Protein AF-A0A4Q5SZX2-F1 (afdb_monomer_lite)

Secondary structure (DSSP, 8-state):
------TT-PPPPGGGTTS---------TTHHHHHHH-TT---EEESSPPEEE--S---SSS--SEEEEEEEEE----STT-GGGT----TT-EEEHHHHHHHHHTHHHHTEEEEE--SSS-SEEE--GGGEEETHHHHHHHHHHHHHHHHHHHHHHHHHH--

Sequence (163 aa):
MESTFNSGKQYINDNIIDKPTQCYGYDQSAFYGVLLGAMFSDLKIPTNEGKAVKLNNIDFANLEYGIYNIRITSDIKDVNKRCNKIFAFNPRHWYTHYCVQFAYEHREELGFKLELLHSHNHNAYIYDKMDITYSSNIFGDWFKHLTKFKHLSKESFNKAFNK

Structure (mmCIF, N/CA/C/O backbone):
data_AF-A0A4Q5SZX2-F1
#
_entry.id   AF-A0A4Q5SZX2-F1
#
loop_
_atom_site.group_PDB
_atom_site.id
_atom_site.type_symbol
_atom_site.label_atom_id
_atom_site.label_alt_id
_atom_site.label_comp_id
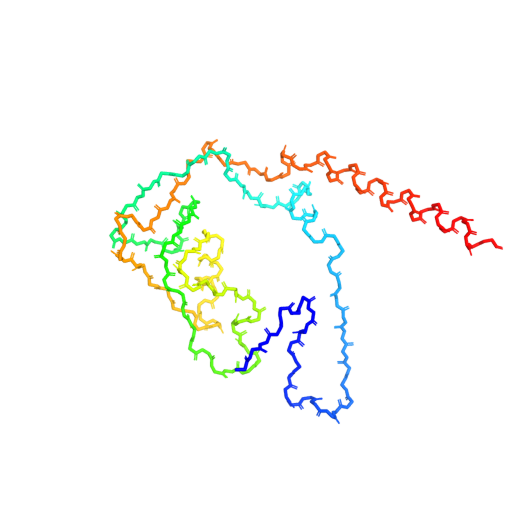_atom_site.label_asym_id
_atom_site.label_entity_id
_atom_site.label_seq_id
_atom_site.pdbx_PDB_ins_code
_atom_site.Cartn_x
_atom_site.Cartn_y
_atom_site.Cartn_z
_atom_site.occupancy
_atom_site.B_iso_or_equiv
_atom_site.auth_seq_id
_atom_site.auth_comp_id
_atom_site.auth_asym_id
_atom_site.auth_atom_id
_atom_site.pdbx_PDB_model_num
ATOM 1 N N . MET A 1 1 ? 26.997 -1.303 0.210 1.00 32.53 1 MET A N 1
ATOM 2 C CA . MET A 1 1 ? 26.890 -0.259 1.247 1.00 32.53 1 MET A CA 1
ATOM 3 C C . MET A 1 1 ? 25.620 -0.565 2.022 1.00 32.53 1 MET A C 1
ATOM 5 O O . MET A 1 1 ? 24.534 -0.319 1.514 1.00 32.53 1 MET A O 1
ATOM 9 N N . GLU A 1 2 ? 25.751 -1.257 3.153 1.00 29.70 2 GLU A N 1
ATOM 10 C CA . GLU A 1 2 ? 24.614 -1.619 4.003 1.00 29.70 2 GLU A CA 1
ATOM 11 C C . GLU A 1 2 ? 24.143 -0.367 4.744 1.00 29.70 2 GLU A C 1
ATOM 13 O O . GLU A 1 2 ? 24.863 0.197 5.565 1.00 29.70 2 GLU A O 1
ATOM 18 N N . SER A 1 3 ? 22.954 0.117 4.393 1.00 35.03 3 SER A N 1
ATOM 19 C CA . SER A 1 3 ? 22.292 1.189 5.128 1.00 35.03 3 SER A CA 1
ATOM 20 C C . SER A 1 3 ? 21.488 0.555 6.248 1.00 35.03 3 SER A C 1
ATOM 22 O O . SER A 1 3 ? 20.583 -0.236 5.986 1.00 35.03 3 SER A O 1
ATOM 24 N N . THR A 1 4 ? 21.779 0.928 7.491 1.00 34.94 4 THR A N 1
ATOM 25 C CA . THR A 1 4 ? 20.907 0.608 8.617 1.00 34.94 4 THR A CA 1
ATOM 26 C C . THR A 1 4 ? 19.503 1.167 8.358 1.00 34.94 4 THR A C 1
ATOM 28 O O . THR A 1 4 ? 19.343 2.272 7.829 1.00 34.94 4 THR A O 1
ATOM 31 N N . PHE A 1 5 ? 18.485 0.369 8.690 1.00 41.66 5 PHE A N 1
ATOM 32 C CA . PHE A 1 5 ? 17.066 0.732 8.657 1.00 41.66 5 PHE A CA 1
ATOM 33 C C . PHE A 1 5 ? 16.807 1.852 9.676 1.00 41.66 5 PHE A C 1
ATOM 35 O O . PHE A 1 5 ? 16.395 1.614 10.806 1.00 41.66 5 PHE A O 1
ATOM 42 N N . ASN A 1 6 ? 17.100 3.092 9.294 1.00 40.84 6 ASN A N 1
ATOM 43 C CA . ASN A 1 6 ? 16.838 4.257 10.122 1.00 40.84 6 ASN A CA 1
ATOM 44 C C . ASN A 1 6 ? 15.511 4.875 9.690 1.00 40.84 6 ASN A C 1
ATOM 46 O O . ASN A 1 6 ? 15.443 5.541 8.655 1.00 40.84 6 ASN A O 1
ATOM 50 N N . SER A 1 7 ? 14.487 4.696 10.524 1.00 40.31 7 SER A N 1
ATOM 51 C CA . SER A 1 7 ? 13.167 5.343 10.480 1.00 40.31 7 SER A CA 1
ATOM 52 C C . SER A 1 7 ? 13.246 6.869 10.678 1.00 40.31 7 SER A C 1
ATOM 54 O O . SER A 1 7 ? 12.587 7.420 11.553 1.00 40.31 7 SER A O 1
ATOM 56 N N . GLY A 1 8 ? 14.109 7.561 9.929 1.00 47.47 8 GLY A N 1
ATOM 57 C CA . GLY A 1 8 ? 14.335 8.996 10.108 1.00 47.47 8 GLY A CA 1
ATOM 58 C C . GLY A 1 8 ? 15.475 9.630 9.311 1.00 47.47 8 GLY A C 1
ATOM 59 O O . GLY A 1 8 ? 15.535 10.855 9.264 1.00 47.47 8 GLY A O 1
ATOM 60 N N . LYS A 1 9 ? 16.360 8.875 8.634 1.00 45.09 9 LYS A N 1
ATOM 61 C CA . LYS A 1 9 ? 17.284 9.501 7.666 1.00 45.09 9 LYS A CA 1
ATOM 62 C C . LYS A 1 9 ? 16.525 9.815 6.378 1.00 45.09 9 LYS A C 1
ATOM 64 O O . LYS A 1 9 ? 16.620 9.094 5.388 1.00 45.09 9 LYS A O 1
ATOM 69 N N . GLN A 1 10 ? 15.760 10.902 6.409 1.00 56.69 10 GLN A N 1
ATOM 70 C CA . GLN A 1 10 ? 15.318 11.568 5.195 1.00 56.69 10 GLN A CA 1
ATOM 71 C C . GLN A 1 10 ? 16.576 12.032 4.456 1.00 56.69 10 GLN A C 1
ATOM 73 O O . GLN A 1 10 ? 17.437 12.714 5.005 1.00 56.69 10 GLN A O 1
ATOM 78 N N . TYR A 1 11 ? 16.727 11.546 3.232 1.00 63.28 11 TYR A N 1
ATOM 79 C CA . TYR A 1 11 ? 17.826 11.874 2.339 1.00 63.28 11 TYR A CA 1
ATOM 80 C C . TYR A 1 11 ? 18.019 13.401 2.239 1.00 63.28 11 TYR A C 1
ATOM 82 O O . TYR A 1 11 ? 17.066 14.121 1.939 1.00 63.28 11 TYR A O 1
ATOM 90 N N . ILE A 1 12 ? 19.246 13.878 2.453 1.00 68.38 12 ILE A N 1
ATOM 91 C CA . ILE A 1 12 ? 19.627 15.281 2.249 1.00 68.38 12 ILE A CA 1
ATOM 92 C C . ILE A 1 12 ? 20.042 15.436 0.787 1.00 68.38 12 ILE A C 1
ATOM 94 O O . ILE A 1 12 ? 20.849 14.652 0.301 1.00 68.38 12 ILE A O 1
ATOM 98 N N . ASN A 1 13 ? 19.483 16.424 0.085 1.00 72.44 13 ASN A N 1
ATOM 99 C CA . ASN A 1 13 ? 19.905 16.758 -1.275 1.00 72.44 13 ASN A CA 1
ATOM 100 C C . ASN A 1 13 ? 21.378 17.191 -1.263 1.00 72.44 13 ASN A C 1
ATOM 102 O O . ASN A 1 13 ? 21.734 18.152 -0.586 1.00 72.44 13 ASN A O 1
ATOM 106 N N . ASP A 1 14 ? 22.221 16.509 -2.037 1.00 77.12 14 ASP A N 1
ATOM 107 C CA . ASP A 1 14 ? 23.666 16.762 -2.062 1.00 77.12 14 ASP A CA 1
ATOM 108 C C . ASP A 1 14 ? 23.990 18.235 -2.387 1.00 77.12 14 ASP A C 1
ATOM 110 O O . ASP A 1 14 ? 24.973 18.793 -1.908 1.00 77.12 14 ASP A O 1
ATOM 114 N N . ASN A 1 15 ? 23.107 18.911 -3.132 1.00 79.44 15 ASN A N 1
ATOM 115 C CA . ASN A 1 15 ? 23.267 20.313 -3.515 1.00 79.44 15 ASN A CA 1
ATOM 116 C C . ASN A 1 15 ? 23.125 21.313 -2.355 1.00 79.44 15 ASN A C 1
ATOM 118 O O . ASN A 1 15 ? 23.496 22.478 -2.539 1.00 79.44 15 ASN A O 1
ATOM 122 N N . ILE A 1 16 ? 22.573 20.900 -1.208 1.00 82.25 16 ILE A N 1
ATOM 123 C CA . ILE A 1 16 ? 22.387 21.747 -0.014 1.00 82.25 16 ILE A CA 1
ATOM 124 C C . ILE A 1 16 ? 23.338 21.387 1.134 1.00 82.25 16 ILE A C 1
ATOM 126 O O . ILE A 1 16 ? 23.301 22.035 2.178 1.00 82.25 16 ILE A O 1
ATOM 130 N N . ILE A 1 17 ? 24.193 20.376 0.949 1.00 83.00 17 ILE A N 1
ATOM 131 C CA . ILE A 1 17 ? 25.236 20.036 1.920 1.00 83.00 17 ILE A CA 1
ATOM 132 C C . ILE A 1 17 ? 26.161 21.253 2.093 1.00 83.00 17 ILE A C 1
ATOM 134 O O . ILE A 1 17 ? 26.490 21.934 1.121 1.00 83.00 17 ILE A O 1
ATOM 138 N N . ASP A 1 18 ? 26.509 21.556 3.345 1.00 86.25 18 ASP A N 1
ATOM 139 C CA . ASP A 1 18 ? 27.352 22.685 3.769 1.00 86.25 18 ASP A CA 1
ATOM 140 C C . ASP A 1 18 ? 26.825 24.090 3.413 1.00 86.25 18 ASP A C 1
ATOM 142 O O . ASP A 1 18 ? 27.546 25.082 3.532 1.00 86.25 18 ASP A O 1
ATOM 146 N N . LYS A 1 19 ? 25.547 24.209 3.020 1.00 87.69 19 LYS A N 1
ATOM 147 C CA . LYS A 1 19 ? 24.895 25.496 2.736 1.00 87.69 19 LYS A CA 1
ATOM 148 C C . LYS A 1 19 ? 23.832 25.816 3.790 1.00 87.69 19 LYS A C 1
ATOM 150 O O . LYS A 1 19 ? 22.979 24.964 4.058 1.00 87.69 19 LYS A O 1
ATOM 155 N N . PRO A 1 20 ? 23.803 27.041 4.352 1.00 86.88 20 PRO A N 1
ATOM 156 C CA . PRO A 1 20 ? 22.727 27.452 5.246 1.00 86.88 20 PRO A CA 1
ATOM 157 C C . PRO A 1 20 ? 21.403 27.431 4.475 1.00 86.88 20 PRO A C 1
ATOM 159 O O . PRO A 1 20 ? 21.190 28.221 3.558 1.00 86.88 20 PRO A O 1
ATOM 162 N N . THR A 1 21 ? 20.531 26.489 4.829 1.00 85.56 21 THR A N 1
ATOM 163 C CA . THR A 1 21 ? 19.284 26.216 4.108 1.00 85.56 21 THR A CA 1
ATOM 164 C C . THR A 1 21 ? 18.123 26.237 5.091 1.00 85.56 21 THR A C 1
ATOM 166 O O . THR A 1 21 ? 18.134 25.512 6.086 1.00 85.56 21 THR A O 1
ATOM 169 N N . GLN A 1 22 ? 17.108 27.056 4.811 1.00 86.94 22 GLN A N 1
ATOM 170 C CA . GLN A 1 22 ? 15.864 27.042 5.575 1.00 86.94 22 GLN A CA 1
ATOM 171 C C . GLN A 1 22 ? 15.168 25.692 5.368 1.00 86.94 22 GLN A C 1
ATOM 173 O O . GLN A 1 22 ? 14.917 25.288 4.233 1.00 86.94 22 GLN A O 1
ATOM 178 N N . CYS A 1 23 ? 14.837 25.003 6.457 1.00 79.06 23 CYS A N 1
ATOM 179 C CA . CYS A 1 23 ? 14.123 23.732 6.413 1.00 79.06 23 CYS A CA 1
ATOM 180 C C . CYS A 1 23 ? 12.908 23.753 7.346 1.00 79.06 23 CYS A C 1
ATOM 182 O O . CYS A 1 23 ? 12.883 24.468 8.348 1.00 79.06 23 CYS A O 1
ATOM 184 N N . TYR A 1 24 ? 11.895 22.965 6.991 1.00 82.31 24 TYR A N 1
ATOM 185 C CA . TYR A 1 24 ? 10.694 22.750 7.791 1.00 82.31 24 TYR A CA 1
ATOM 186 C C . TYR A 1 24 ? 10.560 21.253 8.065 1.00 82.31 24 TYR A C 1
ATOM 188 O O . TYR A 1 24 ? 10.694 20.440 7.151 1.00 82.31 24 TYR A O 1
ATOM 196 N N . GLY A 1 25 ? 10.316 20.897 9.324 1.00 76.94 25 GLY A N 1
ATOM 197 C CA . GLY A 1 25 ? 10.034 19.527 9.739 1.00 76.94 25 GLY A CA 1
ATOM 198 C C . GLY A 1 25 ? 8.538 19.342 9.953 1.00 76.94 25 GLY A C 1
ATOM 199 O O . GLY A 1 25 ? 7.913 20.138 10.651 1.00 76.94 25 GLY A O 1
ATOM 200 N N . TYR A 1 26 ? 7.979 18.284 9.375 1.00 78.31 26 TYR A N 1
ATOM 201 C CA . TYR A 1 26 ? 6.598 17.877 9.612 1.00 78.31 26 TYR A CA 1
ATOM 202 C C . TYR A 1 26 ? 6.596 16.525 10.316 1.00 78.31 26 TYR A C 1
ATOM 204 O O . TYR A 1 26 ? 7.236 15.584 9.851 1.00 78.31 26 TYR A O 1
ATOM 212 N N . ASP A 1 27 ? 5.860 16.435 11.421 1.00 80.38 27 ASP A N 1
ATOM 213 C CA . ASP A 1 27 ? 5.594 15.181 12.120 1.00 80.38 27 ASP A CA 1
ATOM 214 C C . ASP A 1 27 ? 4.108 14.836 11.996 1.00 80.38 27 ASP A C 1
ATOM 216 O O . ASP A 1 27 ? 3.228 15.651 12.295 1.00 80.38 27 ASP A O 1
ATOM 220 N N . GLN A 1 28 ? 3.824 13.621 11.535 1.00 79.00 28 GLN A N 1
ATOM 221 C CA . GLN A 1 28 ? 2.461 13.128 11.412 1.00 79.00 28 GLN A CA 1
ATOM 222 C C . GLN A 1 28 ? 2.044 12.477 12.731 1.00 79.00 28 GLN A C 1
ATOM 224 O O . GLN A 1 28 ? 2.251 11.285 12.971 1.00 79.00 28 GLN A O 1
ATOM 229 N N . SER A 1 29 ? 1.433 13.284 13.601 1.00 81.62 29 SER A N 1
ATOM 230 C CA . SER A 1 29 ? 1.008 12.861 14.937 1.00 81.62 29 SER A CA 1
ATOM 231 C C . SER A 1 29 ? 0.132 11.606 14.884 1.00 81.62 29 SER A C 1
ATOM 233 O O . SER A 1 29 ? -0.992 11.632 14.387 1.00 81.62 29 SER A O 1
ATOM 235 N N . ALA A 1 30 ? 0.647 10.513 15.454 1.00 86.88 30 ALA A N 1
ATOM 236 C CA . ALA A 1 30 ? -0.029 9.218 15.536 1.00 86.88 30 ALA A CA 1
ATOM 237 C C . ALA A 1 30 ? -0.478 8.639 14.177 1.00 86.88 30 ALA A C 1
ATOM 239 O O . ALA A 1 30 ? -1.508 7.968 14.131 1.00 86.88 30 ALA A O 1
ATOM 240 N N . PHE A 1 31 ? 0.300 8.852 13.105 1.00 89.94 31 PHE A N 1
ATOM 241 C CA . PHE A 1 31 ? -0.032 8.436 11.732 1.00 89.94 31 PHE A CA 1
ATOM 242 C C . PHE A 1 31 ? -0.676 7.048 11.627 1.00 89.94 31 PHE A C 1
ATOM 244 O O . PHE A 1 31 ? -1.806 6.934 11.169 1.00 89.94 31 PHE A O 1
ATOM 251 N N . TYR A 1 32 ? -0.009 5.997 12.115 1.00 90.81 32 TYR A N 1
ATOM 252 C CA . TYR A 1 32 ? -0.546 4.634 12.030 1.00 90.81 32 TYR A CA 1
ATOM 253 C C . TYR A 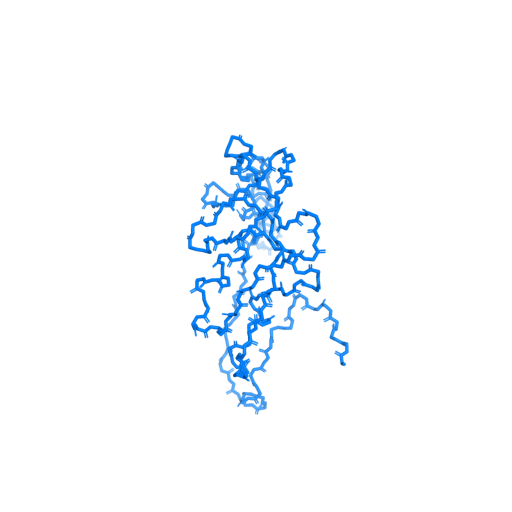1 32 ? -1.826 4.436 12.849 1.00 90.81 32 TYR A C 1
ATOM 255 O O . TYR A 1 32 ? -2.716 3.711 12.421 1.00 90.81 32 TYR A O 1
ATOM 263 N N . GLY A 1 33 ? -1.952 5.095 14.004 1.00 93.19 33 GLY A N 1
ATOM 264 C CA . GLY A 1 33 ? -3.182 5.047 14.797 1.00 93.19 33 GLY A CA 1
ATOM 265 C C . GLY A 1 33 ? -4.354 5.691 14.058 1.00 93.19 33 GLY A C 1
ATOM 266 O O . GLY A 1 33 ? -5.437 5.113 14.008 1.00 93.19 33 GLY A O 1
ATOM 267 N N . VAL A 1 34 ? -4.110 6.847 13.432 1.00 93.31 34 VAL A N 1
ATOM 268 C CA . VAL A 1 34 ? -5.088 7.547 12.588 1.00 93.31 34 VAL A CA 1
ATOM 269 C C . VAL A 1 34 ? -5.462 6.688 11.380 1.00 93.31 34 VAL A C 1
ATOM 271 O O . VAL A 1 34 ? -6.644 6.462 11.143 1.00 93.31 34 VAL A O 1
ATOM 274 N N . LEU A 1 35 ? -4.473 6.151 10.663 1.00 94.25 35 LEU A N 1
ATOM 275 C CA . LEU A 1 35 ? -4.689 5.305 9.491 1.00 94.25 35 LEU A CA 1
ATOM 276 C C . LEU A 1 35 ? -5.509 4.051 9.829 1.00 94.25 35 LEU A C 1
ATOM 278 O O . LEU A 1 35 ? -6.369 3.655 9.051 1.00 94.25 35 LEU A O 1
ATOM 282 N N . LEU A 1 36 ? -5.274 3.427 10.984 1.00 95.25 36 LEU A N 1
ATOM 283 C CA . LEU A 1 36 ? -5.997 2.218 11.375 1.00 95.25 36 LEU A CA 1
ATOM 284 C C . LEU A 1 36 ? -7.402 2.508 11.908 1.00 95.25 36 LEU A C 1
ATOM 286 O O . LEU A 1 36 ? -8.335 1.794 11.551 1.00 95.25 36 LEU A O 1
ATOM 290 N N . GLY A 1 37 ? -7.559 3.502 12.783 1.00 94.94 37 GLY A N 1
ATOM 291 C CA . GLY A 1 37 ? -8.762 3.630 13.610 1.00 94.94 37 GLY A CA 1
ATOM 292 C C . GLY A 1 37 ? -9.582 4.904 13.429 1.00 94.94 37 GLY A C 1
ATOM 293 O O . GLY A 1 37 ? -10.691 4.976 13.961 1.00 94.94 37 GLY A O 1
ATOM 294 N N . ALA A 1 38 ? -9.095 5.916 12.706 1.00 93.56 38 ALA A N 1
ATOM 295 C CA . ALA A 1 38 ? -9.891 7.116 12.474 1.00 93.56 38 ALA A CA 1
ATOM 296 C C . ALA A 1 38 ? -11.042 6.830 11.499 1.00 93.56 38 ALA A C 1
ATOM 298 O O . ALA A 1 38 ? -10.862 6.156 10.489 1.00 93.56 38 ALA A O 1
ATOM 299 N N . MET A 1 39 ? -12.227 7.387 11.769 1.00 89.94 39 MET A N 1
ATOM 300 C CA . MET A 1 39 ? -13.415 7.163 10.927 1.00 89.94 39 MET A CA 1
ATOM 301 C C . MET A 1 39 ? -13.282 7.756 9.517 1.00 89.94 39 MET A C 1
ATOM 303 O O . MET A 1 39 ? -13.998 7.335 8.621 1.00 89.94 39 MET A O 1
ATOM 307 N N . PHE A 1 40 ? -12.374 8.717 9.325 1.00 90.75 40 PHE A N 1
ATOM 308 C CA . PHE A 1 40 ? -12.062 9.308 8.022 1.00 90.75 40 PHE A CA 1
ATOM 309 C C . PHE A 1 40 ? -10.943 8.572 7.269 1.00 90.75 40 PHE A C 1
ATOM 311 O O . PHE A 1 40 ? -10.529 9.032 6.211 1.00 90.75 40 PHE A O 1
ATOM 318 N N . SER A 1 41 ? -10.397 7.484 7.822 1.00 91.81 41 SER A N 1
ATOM 319 C CA . SER A 1 41 ? -9.415 6.674 7.107 1.00 91.81 41 SER A CA 1
ATOM 320 C C . SER A 1 41 ? -10.110 5.751 6.109 1.00 91.81 41 SER A C 1
ATOM 322 O O . SER A 1 41 ? -10.985 4.969 6.482 1.00 91.81 41 SER A O 1
ATOM 324 N N . ASP A 1 42 ? -9.655 5.789 4.858 1.00 93.19 42 ASP A N 1
ATOM 325 C CA . ASP A 1 42 ? -10.118 4.903 3.787 1.00 93.19 42 ASP A CA 1
ATOM 326 C C . ASP A 1 42 ? -9.370 3.560 3.743 1.00 93.19 42 ASP A C 1
ATOM 328 O O . ASP A 1 42 ? -9.568 2.760 2.821 1.00 93.19 42 ASP A O 1
ATOM 332 N N . LEU A 1 43 ? -8.503 3.285 4.729 1.00 95.44 43 LEU A N 1
ATOM 333 C CA . LEU A 1 43 ? -7.811 2.005 4.808 1.00 95.44 43 LEU A CA 1
ATOM 334 C C . LEU A 1 43 ? -8.830 0.876 4.987 1.00 95.44 43 LEU A C 1
ATOM 336 O O . LEU A 1 43 ? -9.587 0.815 5.958 1.00 95.44 43 LEU A O 1
ATOM 340 N N . LYS A 1 44 ? -8.802 -0.062 4.049 1.00 96.25 44 LYS A N 1
ATOM 341 C CA . LYS A 1 44 ? -9.551 -1.309 4.106 1.00 96.25 44 LYS A CA 1
ATOM 342 C C . LYS A 1 44 ? -8.588 -2.452 4.352 1.00 96.25 44 LYS A C 1
ATOM 344 O O . LYS A 1 44 ? -7.437 -2.379 3.921 1.00 96.25 44 LYS A O 1
ATOM 349 N N . ILE A 1 45 ? -9.059 -3.499 5.015 1.00 95.50 45 ILE A N 1
ATOM 350 C CA . ILE A 1 45 ? -8.304 -4.723 5.279 1.00 95.50 45 ILE A CA 1
ATOM 351 C C . ILE A 1 45 ? -9.177 -5.955 5.018 1.00 95.50 45 ILE A C 1
ATOM 353 O O . ILE A 1 45 ? -10.388 -5.901 5.262 1.00 95.50 45 ILE A O 1
ATOM 357 N N . PRO A 1 46 ? -8.587 -7.052 4.518 1.00 96.25 46 PRO A N 1
ATOM 358 C CA . PRO A 1 46 ? -9.307 -8.299 4.336 1.00 96.25 46 PRO A CA 1
ATOM 359 C C . PRO A 1 46 ? -9.491 -9.020 5.677 1.00 96.25 46 PRO A C 1
ATOM 361 O O . PRO A 1 46 ? -8.597 -8.994 6.526 1.00 96.25 46 PRO A O 1
ATOM 364 N N . THR A 1 47 ? -10.633 -9.680 5.865 1.00 96.00 47 THR A N 1
ATOM 365 C CA . THR A 1 47 ? -10.959 -10.462 7.071 1.00 96.00 47 THR A CA 1
ATOM 366 C C . THR A 1 47 ? -10.848 -11.966 6.867 1.00 96.00 47 THR A C 1
ATOM 368 O O . THR A 1 47 ? -10.783 -12.696 7.850 1.00 96.00 47 THR A O 1
ATOM 371 N N . ASN A 1 48 ? -10.801 -12.421 5.615 1.00 95.75 48 ASN A N 1
ATOM 372 C CA . ASN A 1 48 ? -10.677 -13.827 5.240 1.00 95.75 48 ASN A CA 1
ATOM 373 C C . ASN A 1 48 ? -9.498 -14.051 4.286 1.00 95.75 48 ASN A C 1
ATOM 375 O O . ASN A 1 48 ? -8.845 -13.108 3.829 1.00 95.75 48 ASN A O 1
ATOM 379 N N . GLU A 1 49 ? -9.195 -15.320 4.015 1.00 95.12 49 GLU A N 1
ATOM 380 C CA . GLU A 1 49 ? -8.129 -15.703 3.093 1.00 95.12 49 GLU A CA 1
ATOM 381 C C . GLU A 1 49 ? -8.426 -15.278 1.647 1.00 95.12 49 GLU A C 1
ATOM 383 O O . GLU A 1 49 ? -9.561 -15.309 1.176 1.00 95.12 49 GLU A O 1
ATOM 388 N N . GLY A 1 50 ? -7.378 -14.873 0.928 1.00 95.25 50 GLY A N 1
ATOM 389 C CA . GLY A 1 50 ? -7.485 -14.534 -0.487 1.00 95.25 50 GLY A CA 1
ATOM 390 C C . GLY A 1 50 ? -7.472 -15.788 -1.359 1.00 95.25 50 GLY A C 1
ATOM 391 O O . GLY A 1 50 ? -6.757 -16.750 -1.076 1.00 95.25 50 GLY A O 1
ATOM 392 N N . LYS A 1 51 ? -8.203 -15.760 -2.474 1.00 97.38 51 LYS A N 1
ATOM 393 C CA . LYS A 1 51 ? -8.200 -16.844 -3.465 1.00 97.38 51 LYS A CA 1
ATOM 394 C C . LYS A 1 51 ? -6.947 -16.741 -4.328 1.00 97.38 51 LYS A C 1
ATOM 396 O O . LYS A 1 51 ? -6.707 -15.706 -4.948 1.00 97.38 51 LYS A O 1
ATOM 401 N N . ALA A 1 52 ? -6.161 -17.813 -4.387 1.00 97.94 52 ALA A N 1
ATOM 402 C CA . ALA A 1 52 ? -4.997 -17.891 -5.263 1.00 97.94 52 ALA A CA 1
ATOM 403 C C . ALA A 1 52 ? -5.441 -17.990 -6.733 1.00 97.94 52 ALA A C 1
ATOM 405 O O . ALA A 1 52 ? -6.174 -18.906 -7.107 1.00 97.94 52 ALA A O 1
ATOM 406 N N . VAL A 1 53 ? -4.983 -17.060 -7.571 1.00 97.06 53 VAL A N 1
ATOM 407 C CA . VAL A 1 53 ? -5.358 -16.966 -8.989 1.00 97.06 53 VAL A CA 1
ATOM 408 C C . VAL A 1 53 ? -4.110 -16.877 -9.863 1.00 97.06 53 VAL A C 1
ATOM 410 O O . VAL A 1 53 ? -3.096 -16.270 -9.501 1.00 97.06 53 VAL A O 1
ATOM 413 N N . LYS A 1 54 ? -4.185 -17.494 -11.044 1.00 97.62 54 LYS A N 1
ATOM 414 C CA . LYS A 1 54 ? -3.206 -17.337 -12.119 1.00 97.62 54 LYS A CA 1
ATOM 415 C C . LYS A 1 54 ? -3.780 -16.406 -13.184 1.00 97.62 54 LYS A C 1
ATOM 417 O O . LYS A 1 54 ? -4.616 -16.806 -13.986 1.00 97.62 54 LYS A O 1
ATOM 422 N N . LEU A 1 55 ? -3.331 -15.160 -13.168 1.00 96.44 55 LEU A N 1
ATOM 423 C CA . LEU A 1 55 ? -3.685 -14.135 -14.138 1.00 96.44 55 LEU A CA 1
ATOM 424 C C . LEU A 1 55 ? -2.779 -14.238 -15.370 1.00 96.44 55 LEU A C 1
ATOM 426 O O . LEU A 1 55 ? -1.562 -14.409 -15.238 1.00 96.44 55 LEU A O 1
ATOM 430 N N . ASN A 1 56 ? -3.375 -14.105 -16.555 1.00 94.69 56 ASN A N 1
ATOM 431 C CA . ASN A 1 56 ? -2.654 -14.002 -17.830 1.00 94.69 56 ASN A CA 1
ATOM 432 C C . ASN A 1 56 ? -2.331 -12.546 -18.181 1.00 94.69 56 ASN A C 1
ATOM 434 O O . ASN A 1 56 ? -1.300 -12.263 -18.779 1.00 94.69 56 ASN A O 1
ATOM 438 N N . ASN A 1 57 ? -3.215 -11.633 -17.797 1.00 93.44 57 ASN A N 1
ATOM 439 C CA . ASN A 1 57 ? -3.100 -10.196 -17.973 1.00 93.44 57 ASN A CA 1
ATOM 440 C C . ASN A 1 57 ? -3.650 -9.487 -16.729 1.00 93.44 57 ASN A C 1
ATOM 442 O O . ASN A 1 57 ? -4.295 -10.103 -15.881 1.00 93.44 57 ASN A O 1
ATOM 446 N N . ILE A 1 58 ? -3.362 -8.194 -16.611 1.00 94.44 58 ILE A N 1
ATOM 447 C CA . ILE A 1 58 ? -3.799 -7.376 -15.485 1.00 94.44 58 ILE A CA 1
ATOM 448 C C . ILE A 1 58 ? -4.184 -5.985 -15.980 1.00 94.44 58 ILE A C 1
ATOM 450 O O . ILE A 1 58 ? -3.467 -5.388 -16.784 1.00 94.44 58 ILE A O 1
ATOM 454 N N . ASP A 1 59 ? -5.321 -5.485 -15.506 1.00 95.44 59 ASP A N 1
ATOM 455 C CA . ASP A 1 59 ? -5.704 -4.088 -15.674 1.00 95.44 59 ASP A CA 1
ATOM 456 C C . ASP A 1 59 ? -5.226 -3.304 -14.448 1.00 95.44 59 ASP A C 1
ATOM 458 O O . ASP A 1 59 ? -5.833 -3.350 -13.380 1.00 95.44 59 ASP A O 1
ATOM 462 N N . PHE A 1 60 ? -4.101 -2.605 -14.595 1.00 94.94 60 PHE A N 1
ATOM 463 C CA . PHE A 1 60 ? -3.534 -1.802 -13.513 1.00 94.94 60 PHE A CA 1
ATOM 464 C C . PHE A 1 60 ? -4.395 -0.584 -13.147 1.00 94.94 60 PHE A C 1
ATOM 466 O O . PHE A 1 60 ? -4.236 -0.061 -12.046 1.00 94.94 60 PHE A O 1
ATOM 473 N N . ALA A 1 61 ? -5.291 -0.133 -14.035 1.00 94.06 61 ALA A N 1
ATOM 474 C CA . ALA A 1 61 ? -6.174 0.998 -13.760 1.00 94.06 61 ALA A CA 1
ATOM 475 C C . ALA A 1 61 ? -7.367 0.599 -12.879 1.00 94.06 61 ALA A C 1
ATOM 477 O O . ALA A 1 61 ? -7.836 1.408 -12.084 1.00 94.06 61 ALA A O 1
ATOM 478 N N . ASN A 1 62 ? -7.834 -0.648 -12.997 1.00 93.75 62 ASN A N 1
ATOM 479 C CA . ASN A 1 62 ? -8.997 -1.166 -12.272 1.00 93.75 62 ASN A CA 1
ATOM 480 C C . ASN A 1 62 ? -8.633 -2.419 -11.472 1.00 93.75 62 ASN A C 1
ATOM 482 O O . ASN A 1 62 ? -9.191 -3.500 -11.665 1.00 93.75 62 ASN A O 1
ATOM 486 N N . LEU A 1 63 ? -7.661 -2.271 -10.578 1.00 94.88 63 LEU A N 1
ATOM 487 C CA . LEU A 1 63 ? -7.114 -3.388 -9.827 1.00 94.88 63 LEU A CA 1
ATOM 488 C C . LEU A 1 63 ? -8.075 -3.858 -8.725 1.00 94.88 63 LEU A C 1
ATOM 490 O O . LEU A 1 63 ? -8.535 -3.070 -7.897 1.00 94.88 63 LEU A O 1
ATOM 494 N N . GLU A 1 64 ? -8.342 -5.162 -8.669 1.00 95.94 64 GLU A N 1
ATOM 495 C CA . GLU A 1 64 ? -9.101 -5.748 -7.564 1.00 95.94 64 GLU A CA 1
ATOM 496 C C . GLU A 1 64 ? -8.296 -5.711 -6.257 1.00 95.94 64 GLU A C 1
ATOM 498 O O . GLU A 1 64 ? -7.058 -5.708 -6.248 1.00 95.94 64 GLU A O 1
ATOM 503 N N . TYR A 1 65 ? -8.998 -5.719 -5.125 1.00 97.25 65 TYR A N 1
ATOM 504 C CA . TYR A 1 65 ? -8.353 -5.753 -3.819 1.00 97.25 65 TYR A CA 1
ATOM 505 C C . TYR A 1 65 ? -7.625 -7.094 -3.646 1.00 97.25 65 TYR A C 1
ATOM 507 O O . TYR A 1 65 ? -8.236 -8.162 -3.596 1.00 97.25 65 TYR A O 1
ATOM 515 N N . G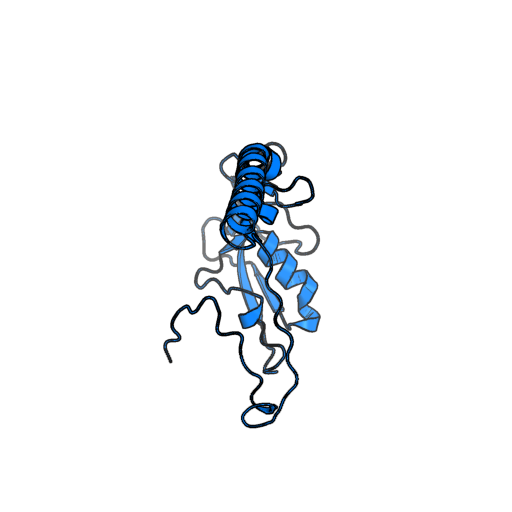LY A 1 66 ? -6.298 -7.043 -3.565 1.00 97.44 66 GLY A N 1
ATOM 516 C CA . GLY A 1 66 ? -5.479 -8.246 -3.643 1.00 97.44 66 GLY A CA 1
ATOM 517 C C . GLY A 1 66 ? -4.012 -8.036 -3.312 1.00 97.44 66 GLY A C 1
ATOM 518 O O . GLY A 1 66 ? -3.573 -6.924 -2.993 1.00 97.44 66 GLY A O 1
ATOM 519 N N . ILE A 1 67 ? -3.263 -9.131 -3.408 1.00 97.81 67 ILE A N 1
ATOM 520 C CA . ILE A 1 67 ? -1.799 -9.164 -3.399 1.00 97.81 67 ILE A CA 1
ATOM 521 C C . ILE A 1 67 ? -1.343 -9.777 -4.720 1.00 97.81 67 ILE A C 1
ATOM 523 O O . ILE A 1 67 ? -1.820 -10.839 -5.104 1.00 97.81 67 ILE A O 1
ATOM 527 N N . TYR A 1 68 ? -0.398 -9.140 -5.398 1.00 98.19 68 TYR A N 1
ATOM 528 C CA . TYR A 1 68 ? 0.010 -9.487 -6.754 1.00 98.19 68 TYR A CA 1
ATOM 529 C C . TYR A 1 68 ? 1.519 -9.691 -6.840 1.00 98.19 68 TYR A C 1
ATOM 531 O O . TYR A 1 68 ? 2.288 -8.957 -6.213 1.00 98.19 68 TYR A O 1
ATOM 539 N N . ASN A 1 69 ? 1.945 -10.667 -7.643 1.00 98.00 69 ASN A N 1
ATOM 540 C CA . ASN A 1 69 ? 3.344 -10.888 -7.979 1.00 98.00 69 ASN A CA 1
ATOM 541 C C . ASN A 1 69 ? 3.712 -10.047 -9.208 1.00 98.00 69 ASN A C 1
ATOM 543 O O . ASN A 1 69 ? 3.538 -10.471 -10.351 1.00 98.00 69 ASN A O 1
ATOM 547 N N . ILE A 1 70 ? 4.167 -8.823 -8.958 1.00 97.31 70 ILE A N 1
ATOM 548 C CA . ILE A 1 70 ? 4.468 -7.820 -9.980 1.00 97.31 70 ILE A CA 1
ATOM 549 C C . ILE A 1 70 ? 5.883 -7.319 -9.760 1.00 97.31 70 ILE A C 1
ATOM 551 O O . ILE A 1 70 ? 6.236 -6.858 -8.675 1.00 97.31 70 ILE A O 1
ATOM 555 N N . ARG A 1 71 ? 6.701 -7.344 -10.807 1.00 96.62 71 ARG A N 1
ATOM 556 C CA . ARG A 1 71 ? 7.974 -6.638 -10.798 1.00 96.62 71 ARG A CA 1
ATOM 557 C C . ARG A 1 71 ? 7.699 -5.153 -11.004 1.00 96.62 71 ARG A C 1
ATOM 559 O O . ARG A 1 71 ? 7.225 -4.742 -12.057 1.00 96.62 71 ARG A O 1
ATOM 566 N N . ILE A 1 72 ? 8.029 -4.364 -9.988 1.00 94.88 72 ILE A N 1
ATOM 567 C CA . ILE A 1 72 ? 8.010 -2.903 -10.046 1.00 94.88 72 ILE A CA 1
ATOM 568 C C . ILE A 1 72 ? 9.461 -2.438 -10.101 1.00 94.88 72 ILE A C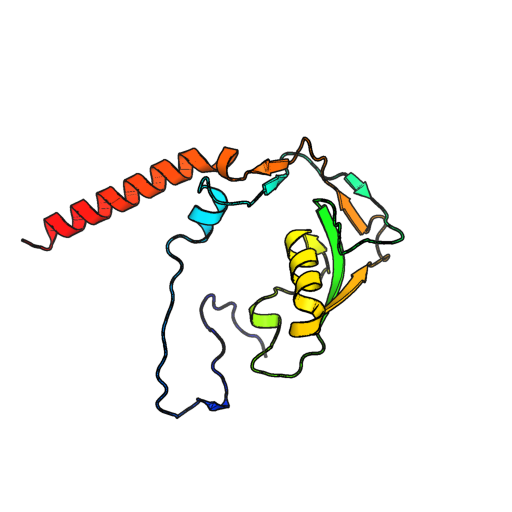 1
ATOM 570 O O . ILE A 1 72 ? 10.263 -2.794 -9.236 1.00 94.88 72 ILE A O 1
ATOM 574 N N . THR A 1 73 ? 9.799 -1.670 -11.129 1.00 92.31 73 THR A N 1
ATOM 575 C CA . THR A 1 73 ? 11.110 -1.023 -11.295 1.00 92.31 73 THR A CA 1
ATOM 576 C C . THR A 1 73 ? 10.915 0.461 -11.559 1.00 92.31 73 THR A C 1
ATOM 578 O O . THR A 1 73 ? 9.805 0.886 -11.861 1.00 92.31 73 THR A O 1
ATOM 581 N N . SER A 1 74 ? 11.973 1.256 -11.434 1.00 89.12 74 SER A N 1
ATOM 582 C CA . SER A 1 74 ? 11.963 2.666 -11.819 1.00 89.12 74 SER A CA 1
ATOM 583 C C . SER A 1 74 ? 13.284 3.022 -12.487 1.00 89.12 74 SER A C 1
ATOM 585 O O . SER A 1 74 ? 14.340 2.550 -12.062 1.00 89.12 74 SER A O 1
ATOM 587 N N . ASP A 1 75 ? 13.220 3.812 -13.556 1.00 83.31 75 ASP A N 1
ATOM 588 C CA . ASP A 1 75 ? 14.385 4.269 -14.319 1.00 83.31 75 ASP A CA 1
ATOM 589 C C . ASP A 1 75 ? 14.815 5.705 -13.985 1.00 83.31 75 ASP A C 1
ATOM 591 O O . ASP A 1 75 ? 15.769 6.223 -14.578 1.00 83.31 75 ASP A O 1
ATOM 595 N N . ILE A 1 76 ? 14.184 6.332 -12.986 1.00 80.81 76 ILE A N 1
ATOM 596 C CA . ILE A 1 76 ? 14.575 7.665 -12.536 1.00 80.81 76 ILE A CA 1
ATOM 597 C C . ILE A 1 76 ? 15.955 7.640 -11.885 1.00 80.81 76 ILE A C 1
ATOM 599 O O . ILE A 1 76 ? 16.186 7.055 -10.826 1.00 80.81 76 ILE A O 1
ATOM 603 N N . LYS A 1 77 ? 16.870 8.372 -12.523 1.00 67.50 77 LYS A N 1
ATOM 604 C CA . LYS A 1 77 ? 18.221 8.652 -12.022 1.00 67.50 77 LYS A CA 1
ATOM 605 C C . LYS A 1 77 ? 18.304 9.959 -11.231 1.00 67.50 77 LYS A C 1
ATOM 607 O O . LYS A 1 77 ? 19.299 10.180 -10.544 1.00 67.50 77 LYS A O 1
ATOM 612 N N . ASP A 1 78 ? 17.278 10.811 -11.319 1.00 68.88 78 ASP A N 1
ATOM 613 C CA . ASP A 1 78 ? 17.223 12.075 -10.586 1.00 68.88 78 ASP A CA 1
ATOM 614 C C . ASP A 1 78 ? 17.183 11.807 -9.078 1.00 68.88 78 ASP A C 1
ATOM 616 O O . ASP A 1 78 ? 16.281 11.168 -8.531 1.00 68.88 78 ASP A O 1
ATOM 620 N N . VAL A 1 79 ? 18.202 12.326 -8.406 1.00 59.44 79 VAL A N 1
ATOM 621 C CA . VAL A 1 79 ? 18.437 12.182 -6.977 1.00 59.44 79 VAL A CA 1
ATOM 622 C C . VAL A 1 79 ? 17.306 12.804 -6.139 1.00 59.44 79 VAL A C 1
ATOM 624 O O . VAL A 1 79 ? 16.965 12.299 -5.058 1.00 59.44 79 VAL A O 1
ATOM 627 N N . ASN A 1 80 ? 16.653 13.842 -6.665 1.00 60.59 80 ASN A N 1
ATOM 628 C CA . ASN A 1 80 ? 15.510 14.490 -6.028 1.00 60.59 80 ASN A CA 1
ATOM 629 C C . ASN A 1 80 ? 14.235 13.643 -6.140 1.00 60.59 80 ASN A C 1
ATOM 631 O O . ASN A 1 80 ? 13.474 13.593 -5.175 1.00 60.59 80 ASN A O 1
ATOM 635 N N . LYS A 1 81 ? 14.072 12.888 -7.234 1.00 67.06 81 LYS A N 1
ATOM 636 C CA . LYS A 1 81 ? 12.896 12.049 -7.535 1.00 67.06 81 LYS A CA 1
ATOM 637 C C . LYS A 1 81 ? 13.096 10.553 -7.267 1.00 67.06 81 LYS A C 1
ATOM 639 O O . LYS A 1 81 ? 12.342 9.728 -7.774 1.00 67.06 81 LYS A O 1
ATOM 644 N N . ARG A 1 82 ? 14.106 10.170 -6.475 1.00 70.50 82 ARG A N 1
ATOM 645 C CA . ARG A 1 82 ? 14.357 8.754 -6.152 1.00 70.50 82 ARG A CA 1
ATOM 646 C C . ARG A 1 82 ? 13.112 8.105 -5.541 1.00 70.50 82 ARG A C 1
ATOM 648 O O . ARG A 1 82 ? 12.782 8.346 -4.381 1.00 70.50 82 ARG A O 1
ATOM 655 N N . CYS A 1 83 ? 12.495 7.218 -6.311 1.00 77.56 83 CYS A N 1
ATOM 656 C CA . CYS A 1 83 ? 11.329 6.419 -5.943 1.00 77.56 83 CYS A CA 1
ATOM 657 C C . CYS A 1 83 ? 11.530 5.613 -4.648 1.00 77.56 83 CYS A C 1
ATOM 659 O O . C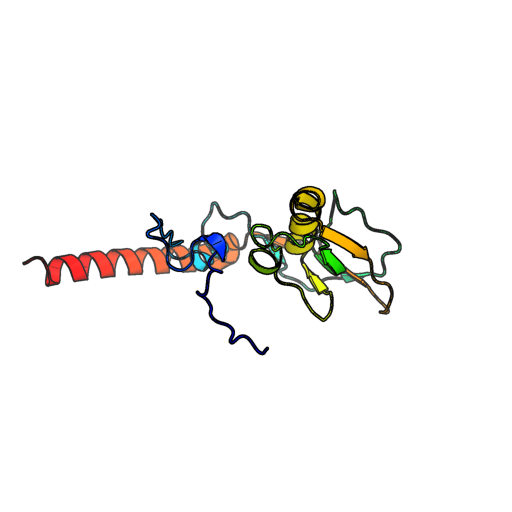YS A 1 83 ? 10.596 5.492 -3.862 1.00 77.56 83 CYS A O 1
ATOM 661 N N . ASN A 1 84 ? 12.760 5.172 -4.353 1.00 74.38 84 ASN A N 1
ATOM 662 C CA . ASN A 1 84 ? 13.120 4.464 -3.113 1.00 74.38 84 ASN A CA 1
ATOM 663 C C . ASN A 1 84 ? 12.788 5.244 -1.821 1.00 74.38 84 ASN A C 1
ATOM 665 O O . ASN A 1 84 ? 12.829 4.662 -0.741 1.00 74.38 84 ASN A O 1
ATOM 669 N N . LYS A 1 85 ? 12.510 6.557 -1.897 1.00 74.50 85 LYS A N 1
ATOM 670 C CA . LYS A 1 85 ? 12.109 7.379 -0.739 1.00 74.50 85 LYS A CA 1
ATOM 671 C C . LYS A 1 85 ? 10.642 7.204 -0.349 1.00 74.50 85 LYS A C 1
ATOM 673 O O . LYS A 1 85 ? 10.294 7.407 0.807 1.00 74.50 85 LYS A O 1
ATOM 678 N N . ILE A 1 86 ? 9.795 6.900 -1.324 1.00 81.31 86 ILE A N 1
ATOM 679 C CA . ILE A 1 86 ? 8.330 6.917 -1.195 1.00 81.31 86 ILE A CA 1
ATOM 680 C C . ILE A 1 86 ? 7.708 5.566 -1.533 1.00 81.31 86 ILE A C 1
ATOM 682 O O . ILE A 1 86 ? 6.540 5.334 -1.246 1.00 81.31 86 ILE A O 1
ATOM 686 N N . PHE A 1 87 ? 8.500 4.659 -2.104 1.00 88.06 87 PHE A N 1
ATOM 687 C CA . PHE A 1 87 ? 8.086 3.319 -2.463 1.00 88.06 87 PHE A CA 1
ATOM 688 C C . PHE A 1 87 ? 9.056 2.280 -1.905 1.00 88.06 87 PHE A C 1
ATOM 690 O O . PHE A 1 87 ? 10.270 2.357 -2.111 1.00 88.06 87 PHE A O 1
ATOM 697 N N . ALA A 1 88 ? 8.509 1.285 -1.211 1.00 89.12 88 ALA A N 1
ATOM 698 C CA . ALA A 1 88 ? 9.271 0.178 -0.651 1.00 89.12 88 ALA A CA 1
ATOM 699 C C . ALA A 1 88 ? 9.288 -0.999 -1.635 1.00 89.12 88 ALA A C 1
ATOM 701 O O . ALA A 1 88 ? 8.311 -1.736 -1.756 1.00 89.12 88 ALA A O 1
ATOM 702 N N . PHE A 1 89 ? 10.408 -1.193 -2.333 1.00 89.19 89 PHE A N 1
ATOM 703 C CA . PHE A 1 89 ? 10.575 -2.323 -3.245 1.00 89.19 89 PHE A CA 1
ATOM 704 C C . PHE A 1 89 ? 10.700 -3.642 -2.473 1.00 89.19 89 PHE A C 1
ATOM 706 O O . PHE A 1 89 ? 11.550 -3.792 -1.597 1.00 89.19 89 PHE A O 1
ATOM 713 N N . ASN A 1 90 ? 9.874 -4.621 -2.835 1.00 91.75 90 ASN A N 1
ATOM 714 C CA . ASN A 1 90 ? 9.910 -5.973 -2.303 1.00 91.75 90 ASN A CA 1
ATOM 715 C C . ASN A 1 90 ? 10.818 -6.863 -3.177 1.00 91.75 90 ASN A C 1
ATOM 717 O O . ASN A 1 90 ? 10.496 -7.074 -4.354 1.00 91.75 90 ASN A O 1
ATOM 721 N N . PRO A 1 91 ? 11.896 -7.457 -2.623 1.00 92.38 91 PRO A N 1
ATOM 722 C CA . PRO A 1 91 ? 12.764 -8.391 -3.346 1.00 92.38 91 PRO A CA 1
ATOM 723 C C . PRO A 1 91 ? 12.038 -9.630 -3.887 1.00 92.38 91 PRO A C 1
ATOM 725 O O . PRO A 1 91 ? 12.496 -10.242 -4.844 1.00 92.38 91 PRO A O 1
ATOM 728 N N . ARG A 1 92 ? 10.907 -10.008 -3.277 1.00 95.00 92 ARG A N 1
ATOM 729 C CA . ARG A 1 92 ? 10.058 -11.127 -3.721 1.00 95.00 92 ARG A CA 1
ATOM 730 C C . ARG A 1 92 ? 8.953 -10.700 -4.687 1.00 95.00 92 ARG A C 1
ATOM 732 O O . ARG A 1 92 ? 8.179 -11.547 -5.119 1.00 95.00 92 ARG A O 1
ATOM 739 N N . HIS A 1 93 ? 8.856 -9.407 -4.994 1.00 96.69 93 HIS A N 1
ATOM 740 C CA . HIS A 1 93 ? 7.906 -8.841 -5.953 1.00 96.69 93 HIS A CA 1
ATOM 741 C C . HIS A 1 93 ? 6.421 -9.067 -5.618 1.00 96.69 93 HIS A C 1
ATOM 743 O O . HIS A 1 93 ? 5.579 -9.012 -6.503 1.00 96.69 93 HIS A O 1
ATOM 749 N N . TRP A 1 94 ? 6.082 -9.310 -4.349 1.00 97.31 94 TRP A N 1
ATOM 750 C CA . TRP A 1 94 ? 4.692 -9.384 -3.894 1.00 97.31 94 TRP A CA 1
ATOM 751 C C . TRP A 1 94 ? 4.254 -8.051 -3.297 1.00 97.31 94 TRP A C 1
ATOM 753 O O . TRP A 1 94 ? 4.872 -7.559 -2.350 1.00 97.31 94 TRP A O 1
ATOM 763 N N . TYR A 1 95 ? 3.186 -7.481 -3.840 1.00 97.81 95 TYR A N 1
ATOM 764 C CA . TYR A 1 95 ? 2.689 -6.161 -3.464 1.00 97.81 95 TYR A CA 1
ATOM 765 C C . TYR A 1 95 ? 1.182 -6.191 -3.262 1.00 97.81 95 TYR A C 1
ATOM 767 O O . TYR A 1 95 ? 0.470 -6.873 -3.995 1.00 97.81 95 TYR A O 1
ATOM 775 N N . THR A 1 96 ? 0.685 -5.434 -2.287 1.00 97.31 96 THR A N 1
ATOM 776 C CA . THR A 1 96 ? -0.754 -5.188 -2.163 1.00 97.31 96 THR A CA 1
ATOM 777 C C . THR A 1 96 ? -1.231 -4.309 -3.316 1.00 97.31 96 THR A C 1
ATOM 779 O O . THR A 1 96 ? -0.450 -3.545 -3.890 1.00 97.31 96 THR A O 1
ATOM 782 N N . HIS A 1 97 ? -2.523 -4.372 -3.626 1.00 97.00 97 HIS A N 1
ATOM 783 C CA . HIS A 1 97 ? -3.156 -3.489 -4.605 1.00 97.00 97 HIS A CA 1
ATOM 784 C C . HIS A 1 97 ? -2.849 -2.000 -4.341 1.00 97.00 97 HIS A C 1
ATOM 786 O O . HIS A 1 97 ? -2.553 -1.290 -5.291 1.00 97.00 97 HIS A O 1
ATOM 792 N N . TYR A 1 98 ? -2.786 -1.554 -3.075 1.00 95.94 98 TYR A N 1
ATOM 793 C CA . TYR A 1 98 ? -2.370 -0.190 -2.713 1.00 95.94 98 TYR A CA 1
ATOM 794 C C . TYR A 1 98 ? -0.995 0.189 -3.278 1.00 95.94 98 TYR A C 1
ATOM 796 O O . TYR A 1 98 ? -0.834 1.251 -3.873 1.00 95.94 98 TYR A O 1
ATOM 804 N N . CYS A 1 99 ? 0.005 -0.681 -3.118 1.00 96.31 99 CYS A N 1
ATOM 805 C CA . CYS A 1 99 ? 1.348 -0.426 -3.637 1.00 96.31 99 CYS A CA 1
ATOM 806 C C . CYS A 1 99 ? 1.369 -0.422 -5.171 1.00 96.31 99 CYS A C 1
ATOM 808 O O . CYS A 1 99 ? 2.020 0.423 -5.781 1.00 96.31 99 CYS A O 1
ATOM 810 N N . VAL A 1 100 ? 0.664 -1.367 -5.796 1.00 97.62 100 VAL A N 1
ATOM 811 C CA . VAL A 1 100 ? 0.600 -1.476 -7.260 1.00 97.62 100 VAL A CA 1
ATOM 812 C C . VAL A 1 100 ? -0.071 -0.243 -7.858 1.00 97.62 100 VAL A C 1
ATOM 814 O O . VAL A 1 100 ? 0.454 0.337 -8.805 1.00 97.62 100 VAL A O 1
ATOM 817 N N . GLN A 1 101 ? -1.187 0.187 -7.272 1.00 96.75 101 GLN A N 1
ATOM 818 C CA . GLN A 1 101 ? -1.941 1.347 -7.718 1.00 96.75 101 GLN A CA 1
ATOM 819 C C . GLN A 1 101 ? -1.144 2.641 -7.538 1.00 96.75 101 GLN A C 1
ATOM 821 O O . GLN A 1 101 ? -1.034 3.405 -8.489 1.00 96.75 101 GLN A O 1
ATOM 826 N N . PHE A 1 102 ? -0.472 2.827 -6.397 1.00 95.38 102 PHE A N 1
ATOM 827 C CA . PHE A 1 102 ? 0.447 3.953 -6.202 1.00 95.38 102 PHE A CA 1
ATOM 828 C C . PHE A 1 102 ? 1.525 4.010 -7.298 1.00 95.38 102 PHE A C 1
ATOM 830 O O . PHE A 1 102 ? 1.761 5.054 -7.907 1.00 95.38 102 PHE A O 1
ATOM 837 N N . ALA A 1 103 ? 2.180 2.879 -7.582 1.00 95.31 103 ALA A N 1
ATOM 838 C CA . ALA A 1 103 ? 3.207 2.827 -8.617 1.00 95.31 103 ALA A CA 1
ATOM 839 C C . ALA A 1 103 ? 2.629 3.109 -10.013 1.00 95.31 103 ALA A C 1
ATOM 841 O O . ALA A 1 103 ? 3.274 3.773 -10.822 1.00 95.31 103 ALA A O 1
ATOM 842 N N . TYR A 1 104 ? 1.413 2.637 -10.296 1.00 96.69 104 TYR A N 1
ATOM 843 C CA . TYR A 1 104 ? 0.728 2.897 -11.557 1.00 96.69 104 TYR A CA 1
ATOM 844 C C . TYR A 1 104 ? 0.327 4.370 -11.718 1.00 96.69 104 TYR A C 1
ATOM 846 O O . TYR A 1 104 ? 0.558 4.947 -12.782 1.00 96.69 104 TYR A O 1
ATOM 854 N N . GLU A 1 105 ? -0.234 4.991 -10.682 1.00 95.56 105 GLU A N 1
ATOM 855 C CA . GLU A 1 105 ? -0.677 6.392 -10.680 1.00 95.56 105 GLU A CA 1
ATOM 856 C C . GLU A 1 105 ? 0.497 7.357 -10.874 1.00 95.56 105 GLU A C 1
ATOM 858 O O . GLU A 1 105 ? 0.401 8.302 -11.656 1.00 95.56 105 GLU A O 1
ATOM 863 N N . HIS A 1 106 ? 1.642 7.067 -10.256 1.00 92.88 106 HIS A N 1
ATOM 864 C CA . HIS A 1 106 ? 2.839 7.903 -10.356 1.00 92.88 106 HIS A CA 1
ATOM 865 C C . HIS A 1 106 ? 3.859 7.423 -11.398 1.00 92.88 106 HIS A C 1
ATOM 867 O O . HIS A 1 106 ? 5.012 7.858 -11.383 1.00 92.88 106 HIS A O 1
ATOM 873 N N . ARG A 1 107 ? 3.479 6.528 -12.315 1.00 92.31 107 ARG A N 1
ATOM 874 C CA . ARG A 1 107 ? 4.425 5.915 -13.264 1.00 92.31 107 ARG A CA 1
ATOM 875 C C . ARG A 1 107 ? 5.166 6.915 -14.150 1.00 92.31 107 ARG A C 1
ATOM 877 O O . ARG A 1 107 ? 6.354 6.737 -14.379 1.00 92.31 107 ARG A O 1
ATOM 884 N N . GLU A 1 108 ? 4.500 7.979 -14.593 1.00 90.38 108 GLU A N 1
ATOM 885 C CA . GLU A 1 108 ? 5.103 8.999 -15.461 1.00 90.38 108 GLU A CA 1
ATOM 886 C C . GLU A 1 108 ? 6.033 9.923 -14.661 1.00 90.38 108 GLU A C 1
ATOM 888 O O . GLU A 1 108 ? 7.134 10.255 -15.092 1.00 90.38 108 GLU A O 1
ATOM 893 N N . GLU A 1 109 ? 5.607 10.319 -13.458 1.00 87.62 109 GLU A N 1
ATOM 894 C CA . GLU A 1 109 ? 6.356 11.237 -12.597 1.00 87.62 109 GLU A CA 1
ATOM 895 C C . GLU A 1 109 ? 7.596 10.577 -11.983 1.00 87.62 109 GLU A C 1
ATOM 897 O O . GLU A 1 109 ? 8.636 11.229 -11.841 1.00 87.62 109 GLU A O 1
ATOM 902 N N . LEU A 1 110 ? 7.463 9.299 -11.612 1.00 87.00 110 LEU A N 1
ATOM 903 C CA . LEU A 1 110 ? 8.451 8.517 -10.868 1.00 87.00 110 LEU A CA 1
ATOM 904 C C . LEU A 1 110 ? 9.136 7.427 -11.710 1.00 87.00 110 LEU A C 1
ATOM 906 O O . LEU A 1 110 ? 9.974 6.677 -11.196 1.00 87.00 110 LEU A O 1
ATOM 910 N N . GLY A 1 111 ? 8.806 7.341 -13.000 1.00 89.00 111 GLY A N 1
ATOM 911 C CA . GLY A 1 111 ? 9.380 6.388 -13.952 1.00 89.00 111 GLY A CA 1
ATOM 912 C C . GLY A 1 111 ? 9.081 4.927 -13.621 1.00 89.00 111 GLY A C 1
ATOM 913 O O . GLY A 1 111 ? 9.898 4.059 -13.926 1.00 89.00 111 GLY A O 1
ATOM 914 N N . PHE A 1 112 ? 7.972 4.631 -12.931 1.00 92.88 112 PHE A N 1
ATOM 915 C CA . PHE A 1 112 ? 7.652 3.252 -12.568 1.00 92.88 112 PHE A CA 1
ATOM 916 C C . PHE A 1 112 ? 7.279 2.411 -13.789 1.00 92.88 112 PHE A C 1
ATOM 918 O O . PHE A 1 112 ? 6.497 2.816 -14.645 1.00 92.88 112 PHE A O 1
ATOM 925 N N . LYS A 1 113 ? 7.793 1.183 -13.822 1.00 94.06 113 LYS A N 1
ATOM 926 C CA . LYS A 1 113 ? 7.430 0.143 -14.789 1.00 94.06 113 LYS A CA 1
ATOM 927 C C . LYS A 1 113 ? 6.926 -1.067 -14.025 1.00 94.06 113 LYS A C 1
ATOM 929 O O . LYS A 1 113 ? 7.596 -1.519 -13.094 1.00 94.06 113 LYS A O 1
ATOM 934 N N . LEU A 1 114 ? 5.761 -1.567 -14.425 1.00 96.38 114 LEU A N 1
ATOM 935 C CA . LEU A 1 114 ? 5.067 -2.677 -13.784 1.00 96.38 114 LEU A CA 1
ATOM 936 C C . LEU A 1 114 ? 4.966 -3.851 -14.761 1.00 96.38 114 LEU A C 1
ATOM 938 O O . LEU A 1 114 ? 4.522 -3.683 -15.894 1.00 96.38 114 LEU A O 1
ATOM 942 N N . GLU A 1 115 ? 5.365 -5.036 -14.315 1.00 96.56 115 GLU A N 1
ATOM 943 C CA . GLU A 1 115 ? 5.333 -6.274 -15.098 1.00 96.56 115 GLU A CA 1
ATOM 944 C C . GLU A 1 115 ? 4.728 -7.396 -14.245 1.00 96.56 115 GLU A C 1
ATOM 946 O O . GLU A 1 115 ? 5.244 -7.709 -13.170 1.00 96.56 115 GLU A O 1
ATOM 951 N N . LEU A 1 116 ? 3.635 -8.010 -14.710 1.00 97.25 116 LEU A N 1
ATOM 952 C CA . LEU A 1 116 ? 3.065 -9.198 -14.072 1.00 97.25 116 LEU A CA 1
ATOM 953 C C . LEU A 1 116 ? 4.025 -10.379 -14.244 1.00 97.25 116 LEU A C 1
ATOM 955 O O . LEU A 1 116 ? 4.435 -10.706 -15.355 1.00 97.25 116 LEU A O 1
ATOM 959 N N . LEU A 1 117 ? 4.362 -11.045 -13.145 1.00 96.69 117 LEU A N 1
ATOM 960 C CA . LEU A 1 117 ? 5.264 -12.188 -13.177 1.00 96.69 117 LEU A CA 1
ATOM 961 C C . LEU A 1 117 ? 4.482 -13.501 -13.272 1.00 96.69 117 LEU A C 1
ATOM 963 O O . LEU A 1 117 ? 3.417 -13.682 -12.678 1.00 96.69 117 LEU A O 1
ATOM 967 N N . HIS A 1 118 ? 5.041 -14.460 -14.011 1.00 95.19 118 HIS A N 1
ATOM 968 C CA . HIS A 1 118 ? 4.423 -15.770 -14.235 1.00 95.19 118 HIS A CA 1
ATOM 969 C C . HIS A 1 118 ? 5.223 -16.940 -13.641 1.00 95.19 118 HIS A C 1
ATOM 971 O O . HIS A 1 118 ? 4.881 -18.089 -13.910 1.00 95.19 118 HIS A O 1
ATOM 977 N N . SER A 1 119 ? 6.222 -16.669 -12.797 1.00 88.75 119 SER A N 1
ATOM 978 C CA . SER A 1 119 ? 7.155 -17.661 -12.234 1.00 88.75 119 SER A CA 1
ATOM 979 C C . SER A 1 119 ? 6.535 -18.678 -11.267 1.00 88.75 119 SER A C 1
ATOM 981 O O . SER A 1 119 ? 7.138 -19.713 -11.008 1.00 88.75 119 SER A O 1
ATOM 983 N N . HIS A 1 120 ? 5.353 -18.398 -10.718 1.00 90.62 120 HIS A N 1
ATOM 984 C CA . HIS A 1 120 ? 4.684 -19.228 -9.710 1.00 90.62 120 HIS A CA 1
ATOM 985 C C . HIS A 1 120 ? 3.384 -19.851 -10.243 1.00 90.62 120 HIS A C 1
ATOM 987 O O . HIS A 1 120 ? 2.818 -19.367 -11.222 1.00 90.62 120 HIS A O 1
ATOM 993 N N . ASN A 1 121 ? 2.861 -20.886 -9.574 1.00 93.81 121 ASN A N 1
ATOM 994 C CA . ASN A 1 121 ? 1.590 -21.535 -9.949 1.00 93.81 121 ASN A CA 1
ATOM 995 C C . ASN A 1 121 ? 0.384 -20.579 -9.896 1.00 93.81 121 ASN A C 1
ATOM 997 O O . ASN A 1 121 ? -0.560 -20.731 -10.661 1.00 93.81 121 ASN A O 1
ATOM 1001 N N . HIS A 1 122 ? 0.444 -19.569 -9.031 1.00 96.31 122 HIS A N 1
ATOM 1002 C CA . HIS A 1 122 ? -0.472 -18.433 -8.955 1.00 96.31 122 HIS A CA 1
ATOM 1003 C C . HIS A 1 122 ? 0.371 -17.155 -8.907 1.00 96.31 122 HIS A C 1
ATOM 1005 O O . HIS A 1 122 ? 1.511 -17.183 -8.447 1.00 96.31 122 HIS A O 1
ATOM 1011 N N . ASN A 1 123 ? -0.160 -16.037 -9.380 1.00 97.12 12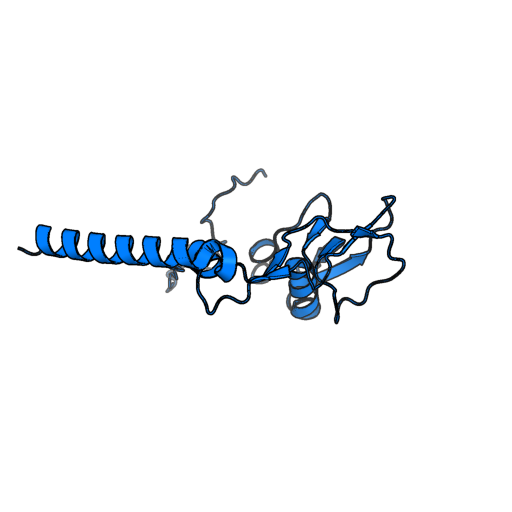3 ASN A N 1
ATOM 1012 C CA . ASN A 1 123 ? 0.522 -14.736 -9.346 1.00 97.12 123 ASN A CA 1
ATOM 1013 C C . ASN A 1 123 ? -0.340 -13.634 -8.718 1.00 97.12 123 ASN A C 1
ATOM 1015 O O . ASN A 1 123 ? 0.073 -12.477 -8.701 1.00 97.12 123 ASN A O 1
ATOM 1019 N N . ALA A 1 124 ? -1.496 -13.992 -8.161 1.00 97.75 124 ALA A N 1
ATOM 1020 C CA . ALA A 1 124 ? -2.323 -13.100 -7.371 1.00 97.75 124 ALA A CA 1
ATOM 1021 C C . ALA A 1 124 ? -3.063 -13.851 -6.256 1.00 97.75 124 ALA A C 1
ATOM 1023 O O . ALA A 1 124 ? -3.355 -15.041 -6.382 1.00 97.75 124 ALA A O 1
ATOM 1024 N N . TYR A 1 125 ? -3.388 -13.122 -5.193 1.00 97.69 125 TYR A N 1
ATOM 1025 C CA . TYR A 1 125 ? -4.367 -13.469 -4.172 1.00 97.69 125 TYR A CA 1
ATOM 1026 C C . TYR A 1 125 ? -5.449 -12.398 -4.193 1.00 97.69 125 TYR A C 1
ATOM 1028 O O . TYR A 1 125 ? -5.163 -11.246 -3.863 1.00 97.69 125 TYR A O 1
ATOM 1036 N N . ILE A 1 126 ? -6.660 -12.760 -4.607 1.00 97.50 126 ILE A N 1
ATOM 1037 C CA . ILE A 1 126 ? -7.785 -11.826 -4.735 1.00 97.50 126 ILE A CA 1
ATOM 1038 C C . ILE A 1 126 ? -8.747 -12.037 -3.570 1.00 97.50 126 ILE A C 1
ATOM 1040 O O . ILE A 1 126 ? -9.111 -13.177 -3.268 1.00 97.50 126 ILE A O 1
ATOM 1044 N N . TYR A 1 127 ? -9.141 -10.950 -2.911 1.00 97.50 127 TYR A N 1
ATOM 1045 C CA . TYR A 1 127 ? -10.084 -10.987 -1.795 1.00 97.50 127 TYR A CA 1
ATOM 1046 C C . TYR A 1 127 ? -11.499 -10.685 -2.278 1.00 97.50 127 TYR A C 1
ATOM 1048 O O . TYR A 1 127 ? -11.704 -9.814 -3.126 1.00 97.50 127 TYR A O 1
ATOM 1056 N N . ASP A 1 128 ? -12.480 -11.395 -1.722 1.00 95.50 128 ASP A N 1
ATOM 1057 C CA . ASP A 1 128 ? -13.885 -11.113 -1.996 1.00 95.50 128 ASP A CA 1
ATOM 1058 C C . ASP A 1 128 ? -14.263 -9.735 -1.440 1.00 95.50 128 ASP A C 1
ATOM 1060 O O . ASP A 1 128 ? -13.817 -9.340 -0.364 1.00 95.50 128 ASP A O 1
ATOM 1064 N N . LYS A 1 129 ? -15.129 -9.005 -2.145 1.00 94.06 129 LYS A N 1
ATOM 1065 C CA . LYS A 1 129 ? -15.631 -7.706 -1.682 1.00 94.06 129 LYS A CA 1
ATOM 1066 C C . LYS A 1 129 ? -16.377 -7.812 -0.354 1.00 94.06 129 LYS A C 1
ATOM 1068 O O . LYS A 1 129 ? -16.347 -6.854 0.416 1.00 94.06 129 LYS A O 1
ATOM 1073 N N . MET A 1 130 ? -17.018 -8.950 -0.093 1.00 94.94 130 MET A N 1
ATOM 1074 C CA . MET A 1 130 ? -17.711 -9.211 1.172 1.00 94.94 130 MET A CA 1
ATOM 1075 C C . MET A 1 130 ? -16.742 -9.441 2.340 1.00 94.94 130 MET A C 1
ATOM 1077 O O . MET A 1 130 ? -17.118 -9.231 3.489 1.00 94.94 130 MET A O 1
ATOM 1081 N N . ASP A 1 131 ? -15.492 -9.802 2.042 1.00 94.62 131 ASP A N 1
ATOM 1082 C CA . ASP A 1 131 ? -14.441 -10.089 3.022 1.00 94.62 131 ASP A CA 1
ATOM 1083 C C . ASP A 1 131 ? -13.533 -8.880 3.285 1.00 94.62 131 ASP A C 1
ATOM 1085 O O . ASP A 1 131 ? -12.454 -9.019 3.859 1.00 94.62 131 ASP A O 1
ATOM 1089 N N . ILE A 1 132 ? -13.928 -7.686 2.842 1.00 96.62 132 ILE A N 1
ATOM 1090 C CA . ILE A 1 132 ? -13.154 -6.456 3.002 1.00 96.62 132 ILE A CA 1
ATOM 1091 C C . ILE A 1 132 ? -13.929 -5.505 3.906 1.00 96.62 132 ILE A C 1
ATOM 1093 O O . ILE A 1 132 ? -15.048 -5.099 3.595 1.00 96.62 132 ILE A O 1
ATOM 1097 N N . THR A 1 133 ? -13.299 -5.067 4.992 1.00 96.56 133 THR A N 1
ATOM 1098 C CA . THR A 1 133 ? -13.860 -4.047 5.886 1.00 96.56 133 THR A CA 1
ATOM 1099 C C . THR A 1 133 ? -12.943 -2.838 5.977 1.00 96.56 133 THR A C 1
ATOM 1101 O O . THR A 1 133 ? -11.729 -2.942 5.809 1.00 96.56 133 THR A O 1
ATOM 1104 N N . TYR A 1 134 ? -13.510 -1.680 6.308 1.00 96.81 134 TYR A N 1
ATOM 1105 C CA . TYR A 1 134 ? -12.726 -0.549 6.792 1.00 96.81 134 TYR A CA 1
ATOM 1106 C C . TYR A 1 134 ? -11.993 -0.939 8.075 1.00 96.81 134 TYR A C 1
ATOM 1108 O O . TYR A 1 134 ? -12.581 -1.563 8.966 1.00 96.81 134 TYR A O 1
ATOM 1116 N N . SER A 1 135 ? -10.721 -0.559 8.188 1.00 96.56 135 SER A N 1
ATOM 1117 C CA . SER A 1 135 ? -9.907 -0.851 9.372 1.00 96.56 135 SER A CA 1
ATOM 1118 C C . SER A 1 135 ? -10.493 -0.204 10.630 1.00 96.56 135 SER A C 1
ATOM 1120 O O . SER A 1 135 ? -10.417 -0.777 11.716 1.00 96.56 135 SER A O 1
ATOM 1122 N N . SER A 1 136 ? -11.164 0.941 10.484 1.00 96.38 136 SER A N 1
ATOM 1123 C CA . SER A 1 136 ? -11.842 1.655 11.569 1.00 96.38 136 SER A CA 1
ATOM 1124 C C . SER A 1 136 ? -12.991 0.863 12.202 1.00 96.38 136 SER A C 1
ATOM 1126 O O . SER A 1 136 ? -13.273 1.064 13.381 1.00 96.38 136 SER A O 1
ATOM 1128 N N . ASN A 1 137 ? -13.593 -0.099 11.494 1.00 95.88 137 ASN A N 1
ATOM 1129 C CA . ASN A 1 137 ? -14.590 -1.001 12.084 1.00 95.88 137 ASN A CA 1
ATOM 1130 C C . ASN A 1 137 ? -13.968 -1.976 13.097 1.00 95.88 137 ASN A C 1
ATOM 1132 O O . ASN A 1 137 ? -14.659 -2.447 13.993 1.00 95.88 137 ASN A O 1
ATOM 1136 N N . ILE A 1 138 ? -12.670 -2.269 12.968 1.00 95.31 138 ILE A N 1
ATOM 1137 C CA . ILE A 1 138 ? -11.929 -3.168 13.864 1.00 95.31 138 ILE A CA 1
ATOM 1138 C C . ILE A 1 138 ? -11.190 -2.362 14.940 1.00 95.31 138 ILE A C 1
ATOM 1140 O O . ILE A 1 138 ? -11.223 -2.705 16.119 1.00 95.31 138 ILE A O 1
ATOM 1144 N N . PHE A 1 139 ? -10.535 -1.266 14.548 1.00 96.50 139 PHE A N 1
ATOM 1145 C CA . PHE A 1 139 ? -9.639 -0.497 15.418 1.00 96.50 139 PHE A CA 1
ATOM 1146 C C . PHE A 1 139 ? -10.244 0.811 15.948 1.00 96.50 139 PHE A C 1
ATOM 1148 O O . PHE A 1 139 ? -9.582 1.529 16.698 1.00 96.50 139 PHE A O 1
ATOM 1155 N N . GLY A 1 140 ? -11.481 1.151 15.583 1.00 95.94 140 GLY A N 1
ATOM 1156 C CA . GLY A 1 140 ? -12.087 2.444 15.908 1.00 95.94 140 GLY A CA 1
ATOM 1157 C C . GLY A 1 140 ? -12.235 2.689 17.405 1.00 95.94 140 GLY A C 1
ATOM 1158 O O . GLY A 1 140 ? -11.847 3.748 17.898 1.00 95.94 140 GLY A O 1
ATOM 1159 N N . ASP A 1 141 ? -12.736 1.709 18.156 1.00 96.25 141 ASP A N 1
ATOM 1160 C CA . ASP A 1 141 ? -12.899 1.861 19.605 1.00 96.25 141 ASP A CA 1
ATOM 1161 C C . ASP A 1 141 ? -11.551 1.909 20.325 1.00 96.25 141 ASP A C 1
ATOM 1163 O O . ASP A 1 141 ? -11.337 2.776 21.178 1.00 96.25 141 ASP A O 1
ATOM 1167 N N . TRP A 1 142 ? -10.595 1.076 19.906 1.00 95.88 142 TRP A N 1
ATOM 1168 C CA . TRP A 1 142 ? -9.210 1.169 20.371 1.00 95.88 142 TRP A CA 1
ATOM 1169 C C . TRP A 1 142 ? -8.642 2.581 20.162 1.00 95.88 142 TRP A C 1
ATOM 1171 O O . TRP A 1 142 ? -8.106 3.182 21.097 1.00 95.88 142 TRP A O 1
ATOM 1181 N N . PHE A 1 143 ? -8.818 3.151 18.969 1.00 96.00 143 PHE A N 1
ATOM 1182 C CA . PHE A 1 143 ? -8.308 4.476 18.633 1.00 96.00 143 PHE A CA 1
ATOM 1183 C C . PHE A 1 143 ? -8.990 5.597 19.429 1.00 96.00 143 PHE A C 1
ATOM 1185 O O . PHE A 1 143 ? -8.309 6.514 19.903 1.00 96.00 143 PHE A O 1
ATOM 1192 N N . LYS A 1 144 ? -10.310 5.513 19.653 1.00 94.94 144 LYS A N 1
ATOM 1193 C CA . LYS A 1 144 ? -11.043 6.448 20.528 1.00 94.94 144 LYS A CA 1
ATOM 1194 C C . LYS A 1 144 ? -10.483 6.430 21.950 1.00 94.94 144 LYS A C 1
ATOM 1196 O O . LYS A 1 144 ? -10.192 7.491 22.509 1.00 94.94 144 LYS A O 1
ATOM 1201 N N . HIS A 1 145 ? -10.297 5.242 22.529 1.00 94.56 145 HIS A N 1
ATOM 1202 C CA . HIS A 1 145 ? -9.751 5.106 23.880 1.00 94.56 145 HIS A CA 1
ATOM 1203 C C . HIS A 1 145 ? -8.318 5.633 23.963 1.00 94.56 145 HIS A C 1
ATOM 1205 O O . HIS A 1 145 ? -8.022 6.456 24.832 1.00 94.56 145 HIS A O 1
ATOM 1211 N N . LEU A 1 146 ? -7.453 5.239 23.026 1.00 92.38 146 LEU A N 1
ATOM 1212 C CA . LEU A 1 146 ? -6.069 5.707 22.953 1.00 92.38 146 LEU A CA 1
ATOM 1213 C C . LEU A 1 146 ? -5.989 7.241 22.872 1.00 92.38 146 LEU A C 1
ATOM 1215 O O . LEU A 1 146 ? -5.205 7.871 23.586 1.00 92.38 146 LEU A O 1
ATOM 1219 N N . THR A 1 147 ? -6.838 7.853 22.046 1.00 91.19 147 THR A N 1
ATOM 1220 C CA . THR A 1 147 ? -6.875 9.309 21.854 1.00 91.19 147 THR A CA 1
ATOM 1221 C C . THR A 1 147 ? -7.343 10.037 23.113 1.00 91.19 147 THR A C 1
ATOM 1223 O O . THR A 1 147 ? -6.752 11.058 23.485 1.00 91.19 147 THR A O 1
ATOM 1226 N N . LYS A 1 148 ? -8.351 9.490 23.808 1.00 93.69 148 LYS A N 1
ATOM 1227 C CA . LYS A 1 148 ? -8.830 10.006 25.099 1.00 93.69 148 LYS A CA 1
ATOM 1228 C C . LYS A 1 148 ? -7.728 9.964 26.159 1.00 93.69 148 LYS A C 1
ATOM 1230 O O . LYS A 1 148 ? -7.494 10.969 26.826 1.00 93.69 148 LYS A O 1
ATOM 1235 N N . PHE A 1 149 ? -7.013 8.845 26.284 1.00 91.25 149 PHE A N 1
ATOM 1236 C CA . PHE A 1 149 ? -5.895 8.730 27.226 1.00 91.25 149 PHE A CA 1
ATOM 1237 C C . PHE A 1 149 ? -4.774 9.730 26.923 1.00 91.25 149 PHE A C 1
ATOM 1239 O O . PHE A 1 149 ? -4.281 10.382 27.843 1.00 91.25 149 PHE A O 1
ATOM 1246 N N . LYS A 1 150 ? -4.418 9.913 25.645 1.00 88.44 150 LYS A N 1
ATOM 1247 C CA . LYS A 1 150 ? -3.403 10.893 25.222 1.00 88.44 150 LYS A CA 1
ATOM 1248 C C . LYS A 1 150 ? -3.794 12.340 25.560 1.00 88.44 150 LYS A C 1
ATOM 1250 O O . LYS A 1 150 ? -2.925 13.142 25.888 1.00 88.44 150 LYS A O 1
ATOM 1255 N N . HIS A 1 151 ? -5.082 12.684 25.487 1.00 88.75 151 HIS A N 1
ATOM 1256 C CA . HIS A 1 151 ? -5.564 14.013 25.884 1.00 88.75 151 HIS A CA 1
ATOM 1257 C C . HIS A 1 151 ? -5.493 14.213 27.400 1.00 88.75 151 HIS A C 1
ATOM 1259 O O . HIS A 1 151 ? -4.914 15.196 27.860 1.00 88.75 151 HIS A O 1
ATOM 1265 N N . LEU A 1 152 ? -6.002 13.253 28.176 1.00 91.25 152 LEU A N 1
ATOM 1266 C CA . LEU A 1 152 ? -6.011 13.333 29.641 1.00 91.25 152 LEU A CA 1
ATOM 1267 C C . LEU A 1 152 ? -4.596 13.399 30.232 1.00 91.25 152 LEU A C 1
ATOM 1269 O O . LEU A 1 152 ? -4.350 14.154 31.176 1.00 91.25 152 LEU A O 1
ATOM 1273 N N . SER A 1 153 ? -3.648 12.640 29.675 1.00 87.38 153 SER A N 1
ATOM 1274 C CA . SER A 1 153 ? -2.255 12.672 30.131 1.00 87.38 153 SER A CA 1
ATOM 1275 C C . SER A 1 153 ? -1.606 14.032 29.874 1.00 87.38 153 SER A C 1
ATOM 1277 O O . SER A 1 153 ? -0.924 14.559 30.753 1.00 87.38 153 SER A O 1
ATOM 1279 N N . LYS A 1 154 ? -1.883 14.648 28.718 1.00 85.06 154 LYS A N 1
ATOM 1280 C CA . LYS A 1 154 ? -1.400 15.991 28.378 1.00 85.06 154 LYS A CA 1
ATOM 1281 C C . LYS A 1 154 ? -1.966 17.059 29.318 1.00 85.06 154 LYS A C 1
ATOM 1283 O O . LYS A 1 154 ? -1.221 17.918 29.781 1.00 85.06 154 LYS A O 1
ATOM 1288 N N . GLU A 1 155 ? -3.256 16.993 29.642 1.00 84.56 155 GLU A N 1
ATOM 1289 C CA . GLU A 1 155 ? -3.880 17.903 30.613 1.00 84.56 155 GLU A CA 1
ATOM 1290 C C . GLU A 1 155 ? -3.287 17.751 32.017 1.00 84.56 155 GLU A C 1
ATOM 1292 O O . GLU A 1 155 ? -3.010 18.746 32.689 1.00 84.56 155 GLU A O 1
ATOM 1297 N N . SER A 1 156 ? -3.068 16.508 32.448 1.00 81.19 156 SER A N 1
ATOM 1298 C CA . SER A 1 156 ? -2.500 16.194 33.762 1.00 81.19 156 SER A CA 1
ATOM 1299 C C . SER A 1 156 ? -1.060 16.694 33.879 1.00 81.19 156 SER A C 1
ATOM 1301 O O . SER A 1 156 ? -0.709 17.326 34.873 1.00 81.19 156 SER A O 1
ATOM 1303 N N . PHE A 1 157 ? -0.254 16.490 32.833 1.00 81.31 157 PHE A N 1
ATOM 1304 C CA . PHE A 1 157 ? 1.104 17.021 32.737 1.00 81.31 157 PHE A CA 1
ATOM 1305 C C . PHE A 1 157 ? 1.109 18.555 32.812 1.00 81.31 157 PHE A C 1
ATOM 1307 O O . PHE A 1 157 ? 1.780 19.134 33.661 1.00 81.31 157 PHE A O 1
ATOM 1314 N N . ASN A 1 158 ? 0.288 19.229 32.004 1.00 82.81 158 ASN A N 1
ATOM 1315 C CA . ASN A 1 158 ? 0.231 20.693 32.004 1.00 82.81 158 ASN A CA 1
ATOM 1316 C C . ASN A 1 158 ? -0.184 21.271 33.367 1.00 82.81 158 ASN A C 1
ATOM 1318 O O . ASN A 1 158 ? 0.353 22.294 33.779 1.00 82.81 158 ASN A O 1
ATOM 1322 N N . LYS A 1 159 ? -1.106 20.621 34.091 1.00 80.25 159 LYS A N 1
ATOM 1323 C CA . LYS A 1 159 ? -1.496 21.040 35.450 1.00 80.25 159 LYS A CA 1
ATOM 1324 C C . LYS A 1 159 ? -0.387 20.840 36.487 1.00 80.25 159 LYS A C 1
ATOM 1326 O O . LYS A 1 159 ? -0.348 21.585 37.462 1.00 80.25 159 LYS A O 1
ATOM 1331 N N . ALA A 1 160 ? 0.467 19.833 36.307 1.00 77.44 160 ALA A N 1
ATOM 1332 C CA . ALA A 1 160 ? 1.548 19.518 37.237 1.00 77.44 160 ALA A CA 1
ATOM 1333 C C . ALA A 1 160 ? 2.769 20.438 37.076 1.00 77.44 160 ALA A C 1
ATOM 1335 O O . ALA A 1 160 ? 3.444 20.703 38.065 1.00 77.44 160 ALA A O 1
ATOM 1336 N N . PHE A 1 161 ? 3.038 20.926 35.860 1.00 72.50 161 PHE A N 1
ATOM 1337 C CA . PHE A 1 161 ? 4.276 21.650 35.535 1.00 72.50 161 PHE A CA 1
ATOM 1338 C C . PHE A 1 161 ? 4.096 23.134 35.180 1.00 72.50 161 PHE A C 1
ATOM 1340 O O . PHE A 1 161 ? 5.092 23.836 35.065 1.00 72.50 161 PHE A O 1
ATOM 1347 N N . ASN A 1 162 ? 2.859 23.627 35.031 1.00 72.44 162 ASN A N 1
ATOM 1348 C CA . ASN A 1 162 ? 2.570 25.056 34.823 1.00 72.44 162 ASN A CA 1
ATOM 1349 C C . ASN A 1 162 ? 1.967 25.736 36.073 1.00 72.44 162 ASN A C 1
ATOM 1351 O O . ASN A 1 162 ? 1.168 26.665 35.945 1.00 72.44 162 ASN A O 1
ATOM 1355 N N . LYS A 1 163 ? 2.308 25.245 37.270 1.00 54.34 163 LYS A N 1
ATOM 1356 C CA . LYS A 1 163 ? 2.155 25.967 38.543 1.00 54.34 163 LYS A CA 1
ATOM 1357 C C . LYS A 1 163 ? 3.494 26.576 38.925 1.00 54.34 163 LYS A C 1
ATOM 1359 O O . LYS A 1 163 ? 3.463 27.694 39.476 1.00 54.34 163 LYS A O 1
#

Radius of gyration: 20.81 Å; chains: 1; bounding box: 45×49×56 Å

pLDDT: mean 86.71, std 14.89, range [29.7, 98.19]

Foldseek 3Di:
DDDPPDPDPPDDDPVCPPHPDDDDDDDDVPVVLCCQAPPPHPDKDFQDWFDFAADPDDDLQDHAFWKFQKDKDAPDPDPVLAPVNVADDDPRRIDTNVRSNVCVVCCVVNVIDIGGDRPDPGGMGGGDPVRMDRSNVVCHVVSVVVVVVVVVVVVVVCVVPVD